Protein AF-A0AA95HWB5-F1 (afdb_monomer)

Foldseek 3Di:
DPPPQPAAKPDDDPPDDPQVRCDDPNDSNPIRSHDVVRVVCVVCCVQCVAQVWDADPVDQQEIETEHDNPPNQWDWDWDQGPQGTWTWIDGPPDDIDIDDGAPHWYWYDYPDPDDIDIDHD

Structure (mmCIF, N/CA/C/O backbone):
data_AF-A0AA95HWB5-F1
#
_entry.id   AF-A0AA95HWB5-F1
#
loop_
_atom_site.group_PDB
_atom_site.id
_atom_site.type_symbol
_atom_site.label_atom_id
_atom_site.label_alt_id
_atom_site.label_comp_id
_atom_site.label_asym_id
_atom_site.label_entity_id
_atom_site.label_seq_id
_atom_site.pdbx_PDB_ins_code
_atom_site.Cartn_x
_atom_site.Cartn_y
_atom_site.Cartn_z
_atom_site.occupancy
_atom_site.B_iso_or_equiv
_atom_site.auth_seq_id
_atom_site.auth_comp_id
_atom_site.auth_asym_id
_atom_site.auth_atom_id
_atom_site.pdbx_PDB_model_num
ATOM 1 N N . MET A 1 1 ? 2.740 9.697 -19.444 1.00 59.69 1 MET A N 1
ATOM 2 C CA . MET A 1 1 ? 3.503 8.465 -19.732 1.00 59.69 1 MET A CA 1
ATOM 3 C C . MET A 1 1 ? 2.529 7.451 -20.304 1.00 59.69 1 MET A C 1
ATOM 5 O O . MET A 1 1 ? 1.650 7.014 -19.580 1.00 59.69 1 MET A O 1
ATOM 9 N N . GLU A 1 2 ? 2.664 7.119 -21.586 1.00 69.75 2 GLU A N 1
ATOM 10 C CA . GLU A 1 2 ? 1.862 6.102 -22.289 1.00 69.75 2 GLU A CA 1
ATOM 11 C C . GLU A 1 2 ? 2.815 5.067 -22.899 1.00 69.75 2 GLU A C 1
ATOM 13 O O . GLU A 1 2 ? 2.956 4.929 -24.111 1.00 69.75 2 GLU A O 1
ATOM 18 N N . GLN A 1 3 ? 3.585 4.404 -22.034 1.00 79.00 3 GLN A N 1
ATOM 19 C CA . GLN A 1 3 ? 4.605 3.439 -22.462 1.00 79.00 3 GLN A CA 1
ATOM 20 C C . GLN A 1 3 ? 4.092 1.990 -22.492 1.00 79.00 3 GLN A C 1
ATOM 22 O O . GLN A 1 3 ? 4.815 1.105 -22.930 1.00 79.00 3 GLN A O 1
ATOM 27 N N . GLY A 1 4 ? 2.848 1.743 -22.064 1.00 83.62 4 GLY A N 1
ATOM 28 C CA . GLY A 1 4 ? 2.225 0.413 -22.113 1.00 83.62 4 GLY A CA 1
ATOM 29 C C . GLY A 1 4 ? 2.682 -0.561 -21.021 1.00 83.62 4 GLY A C 1
ATOM 30 O O . GLY A 1 4 ? 2.406 -1.754 -21.118 1.00 83.62 4 GLY A O 1
ATOM 31 N N . HIS A 1 5 ? 3.366 -0.079 -19.979 1.00 85.00 5 HIS A N 1
ATOM 32 C CA . HIS A 1 5 ? 3.831 -0.917 -18.872 1.00 85.00 5 HIS A CA 1
ATOM 33 C C . HIS A 1 5 ? 2.657 -1.537 -18.106 1.00 85.00 5 HIS A C 1
ATOM 35 O O . HIS A 1 5 ? 1.814 -0.823 -17.568 1.00 85.00 5 HIS A O 1
ATOM 41 N N . THR A 1 6 ? 2.630 -2.866 -18.007 1.00 89.06 6 THR A N 1
ATOM 42 C CA . THR A 1 6 ? 1.704 -3.608 -17.128 1.00 89.06 6 THR A CA 1
ATOM 43 C C . THR A 1 6 ? 2.373 -4.049 -15.820 1.00 89.06 6 THR A C 1
ATOM 45 O O . THR A 1 6 ? 1.715 -4.575 -14.921 1.00 89.06 6 THR A O 1
ATOM 48 N N . ARG A 1 7 ? 3.690 -3.832 -15.708 1.00 90.56 7 ARG A N 1
ATOM 49 C CA . ARG A 1 7 ? 4.572 -4.155 -14.578 1.00 90.56 7 ARG A CA 1
ATOM 50 C C . ARG A 1 7 ? 5.577 -3.016 -14.385 1.00 90.56 7 ARG A C 1
ATOM 52 O O . ARG A 1 7 ? 5.740 -2.186 -15.274 1.00 90.56 7 ARG A O 1
ATOM 59 N N . PHE A 1 8 ? 6.235 -2.960 -13.229 1.00 91.25 8 PHE A N 1
ATOM 60 C CA . PHE A 1 8 ? 7.260 -1.948 -12.972 1.00 91.25 8 PHE A CA 1
ATOM 61 C C . PHE A 1 8 ? 8.617 -2.425 -13.508 1.00 91.25 8 PHE A C 1
ATOM 63 O O . PHE A 1 8 ? 9.085 -3.468 -13.050 1.00 91.25 8 PHE A O 1
ATOM 70 N N . PRO A 1 9 ? 9.250 -1.706 -14.452 1.00 92.19 9 PRO A N 1
ATOM 71 C CA . PRO A 1 9 ? 10.601 -2.019 -14.894 1.00 92.19 9 PRO A CA 1
ATOM 72 C C . PRO A 1 9 ? 11.626 -1.699 -13.805 1.00 92.19 9 PRO A C 1
ATOM 74 O O . PRO A 1 9 ? 11.362 -0.911 -12.899 1.00 92.19 9 PRO A O 1
ATOM 77 N N . GLU A 1 10 ? 12.807 -2.294 -13.908 1.00 93.56 10 GLU A N 1
ATOM 78 C CA . GLU A 1 10 ? 13.939 -2.092 -12.995 1.00 93.56 10 GLU A CA 1
ATOM 79 C C . GLU A 1 10 ? 14.501 -0.669 -13.030 1.00 93.56 10 GLU A C 1
ATOM 81 O O . GLU A 1 10 ? 14.959 -0.154 -12.012 1.00 93.56 10 GLU A O 1
ATOM 86 N N . ASN A 1 11 ? 14.397 0.005 -14.172 1.00 90.69 11 ASN A N 1
ATOM 87 C CA . ASN A 1 11 ? 14.837 1.380 -14.338 1.00 90.69 11 ASN A CA 1
ATOM 88 C C . ASN A 1 11 ? 13.865 2.160 -15.233 1.00 90.69 11 ASN A C 1
ATOM 90 O O . ASN A 1 11 ? 13.180 1.585 -16.080 1.00 90.69 11 ASN A O 1
ATOM 94 N N . PHE A 1 12 ? 13.827 3.482 -15.061 1.00 88.00 12 PHE A N 1
ATOM 95 C CA . PHE A 1 12 ? 12.972 4.390 -15.823 1.00 88.00 12 PHE A CA 1
ATOM 96 C C . PHE A 1 12 ? 13.821 5.454 -16.519 1.00 88.00 12 PHE A C 1
ATOM 98 O O . PHE A 1 12 ? 14.297 6.398 -15.894 1.00 88.00 12 PHE A O 1
ATOM 105 N N . MET A 1 13 ? 13.965 5.346 -17.840 1.00 87.50 13 MET A N 1
ATOM 106 C CA . MET A 1 13 ? 14.648 6.356 -18.656 1.00 87.50 13 MET A CA 1
ATOM 107 C C . MET A 1 13 ? 13.625 7.152 -19.466 1.00 87.50 13 MET A C 1
ATOM 109 O O . MET A 1 13 ? 13.405 6.902 -20.648 1.00 87.50 13 MET A O 1
ATOM 113 N N . LEU A 1 14 ? 12.978 8.118 -18.809 1.00 84.06 14 LEU A N 1
ATOM 114 C CA . LEU A 1 14 ? 11.811 8.832 -19.348 1.00 84.06 14 LEU A CA 1
ATOM 115 C C . LEU A 1 14 ? 12.074 9.566 -20.671 1.00 84.06 14 LEU A C 1
ATOM 117 O O . LEU A 1 14 ? 11.157 9.704 -21.476 1.00 84.06 14 LEU A O 1
ATOM 121 N N . ASN A 1 15 ? 13.319 9.989 -20.900 1.00 87.50 15 ASN A N 1
ATOM 122 C CA . ASN A 1 15 ? 13.719 10.778 -22.068 1.00 87.50 15 ASN A CA 1
ATOM 123 C C . ASN A 1 15 ? 14.436 9.951 -23.150 1.00 87.50 15 ASN A C 1
ATOM 125 O O . ASN A 1 15 ? 14.828 10.501 -24.175 1.00 87.50 15 ASN A O 1
ATOM 129 N N . ALA A 1 16 ? 14.647 8.650 -22.928 1.00 89.31 16 ALA A N 1
ATOM 130 C CA . ALA A 1 16 ? 15.344 7.786 -23.877 1.00 89.31 16 ALA A CA 1
ATOM 131 C C . ALA A 1 16 ? 14.384 7.203 -24.923 1.00 89.31 16 ALA A C 1
ATOM 133 O O . ALA A 1 16 ? 13.181 7.071 -24.677 1.00 89.31 16 ALA A O 1
ATOM 134 N N . SER A 1 17 ? 14.918 6.799 -26.080 1.00 90.38 17 SER A N 1
ATOM 135 C CA . SER A 1 17 ? 14.134 6.048 -27.069 1.00 90.38 17 SER A CA 1
ATOM 136 C C . SER A 1 17 ? 13.677 4.697 -26.501 1.00 90.38 17 SER A C 1
ATOM 138 O O . SER A 1 17 ? 14.312 4.149 -25.601 1.00 90.38 17 SER A O 1
ATOM 140 N N . ARG A 1 18 ? 12.601 4.110 -27.047 1.00 87.44 18 ARG A N 1
ATOM 141 C CA . ARG A 1 18 ? 12.093 2.803 -26.580 1.00 87.44 18 ARG A CA 1
ATOM 142 C C . ARG A 1 18 ? 13.160 1.708 -26.617 1.00 87.44 18 ARG A C 1
ATOM 144 O O . ARG A 1 18 ? 13.247 0.933 -25.679 1.00 87.44 18 ARG A O 1
ATOM 151 N N . ALA A 1 19 ? 13.987 1.672 -27.663 1.00 90.75 19 ALA A N 1
ATOM 152 C CA . ALA A 1 19 ? 15.078 0.706 -27.765 1.00 90.75 19 ALA A CA 1
ATOM 153 C C . ALA A 1 19 ? 16.113 0.911 -26.648 1.00 90.75 19 ALA A C 1
ATOM 155 O O . ALA A 1 19 ? 16.492 -0.045 -25.985 1.00 90.75 19 ALA A 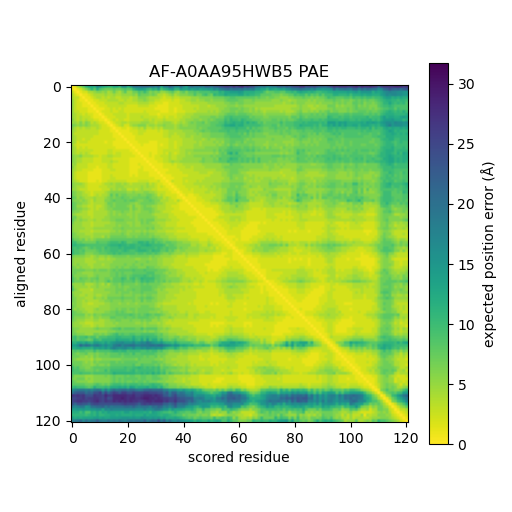O 1
ATOM 156 N N . GLN A 1 20 ? 16.508 2.161 -26.381 1.00 92.69 20 GLN A N 1
ATOM 157 C CA . GLN A 1 20 ? 17.449 2.487 -25.303 1.00 92.69 20 GLN A CA 1
ATOM 158 C C . GLN A 1 20 ? 16.888 2.186 -23.912 1.00 92.69 20 GLN A C 1
ATOM 160 O O . GLN A 1 20 ? 17.642 1.786 -23.035 1.00 92.69 20 GLN A O 1
ATOM 165 N N . GLN A 1 21 ? 15.577 2.335 -23.715 1.00 92.06 21 GLN A N 1
ATOM 166 C CA . GLN A 1 21 ? 14.925 1.972 -22.458 1.00 92.06 21 GLN A CA 1
ATOM 167 C C . GLN A 1 21 ? 15.017 0.470 -22.153 1.00 92.06 21 GLN A C 1
ATOM 169 O O . GLN A 1 21 ? 14.884 0.113 -20.995 1.00 92.06 21 GLN A O 1
ATOM 174 N N . LEU A 1 22 ? 15.235 -0.407 -23.140 1.00 93.06 22 LEU A N 1
ATOM 175 C CA . LEU A 1 22 ? 15.371 -1.856 -22.924 1.00 93.06 22 LEU A CA 1
ATOM 176 C C . LEU A 1 22 ? 16.817 -2.287 -22.626 1.00 93.06 22 LEU A C 1
ATOM 178 O O . LEU A 1 22 ? 17.050 -3.419 -22.191 1.00 93.06 22 LEU A O 1
ATOM 182 N N . VAL A 1 23 ? 17.781 -1.386 -22.841 1.00 95.00 23 VAL A N 1
ATOM 183 C CA . VAL A 1 23 ? 19.201 -1.672 -22.653 1.00 95.00 23 VAL A CA 1
ATOM 184 C C . VAL A 1 23 ? 19.551 -1.634 -21.172 1.00 95.00 23 VAL A C 1
ATOM 186 O O . VAL A 1 23 ? 19.336 -0.633 -20.490 1.00 95.00 23 VAL A O 1
ATOM 189 N N . PHE A 1 24 ? 20.161 -2.709 -20.682 1.00 95.62 24 PHE A N 1
ATOM 190 C CA . PHE A 1 24 ? 20.701 -2.770 -19.326 1.00 95.62 24 PHE A CA 1
ATOM 191 C C . PHE A 1 24 ? 21.896 -3.720 -19.290 1.00 95.62 24 PHE A C 1
ATOM 193 O O . PHE A 1 24 ? 21.949 -4.665 -20.078 1.00 95.62 24 PHE A O 1
ATOM 200 N N . TYR A 1 25 ? 22.884 -3.443 -18.434 1.00 94.00 25 TYR A N 1
ATOM 201 C CA . TYR A 1 25 ? 24.139 -4.210 -18.355 1.00 94.00 25 TYR A CA 1
ATOM 202 C C . TYR A 1 25 ? 24.806 -4.474 -19.722 1.00 94.00 25 TYR A C 1
ATOM 204 O O . TYR A 1 25 ? 25.326 -5.555 -19.966 1.00 94.00 25 TYR A O 1
ATOM 212 N N . ASN A 1 26 ? 24.778 -3.490 -20.631 1.00 93.88 26 ASN A N 1
ATOM 213 C CA . ASN A 1 26 ? 25.286 -3.586 -22.010 1.00 93.88 26 ASN A CA 1
ATOM 214 C C . ASN A 1 26 ? 24.597 -4.640 -22.908 1.00 93.88 26 ASN A C 1
ATOM 216 O O . ASN A 1 26 ? 25.129 -4.989 -23.961 1.00 93.88 26 ASN A O 1
ATOM 220 N N . HIS A 1 27 ? 23.393 -5.098 -22.554 1.00 96.06 27 HIS A N 1
ATOM 221 C CA . HIS A 1 27 ? 22.576 -5.991 -23.380 1.00 96.06 27 HIS A CA 1
ATOM 222 C C . HIS A 1 27 ? 21.328 -5.274 -23.919 1.00 96.06 27 HIS A C 1
ATOM 224 O O . HIS A 1 27 ? 20.672 -4.566 -23.155 1.00 96.06 27 HIS A O 1
ATOM 230 N N . PRO A 1 28 ? 20.938 -5.484 -25.195 1.00 94.06 28 PRO A N 1
ATOM 231 C CA . PRO A 1 28 ? 19.841 -4.752 -25.846 1.00 94.06 28 PRO A CA 1
ATOM 232 C C . PRO A 1 28 ? 18.458 -4.969 -25.214 1.00 94.06 28 PRO A C 1
ATOM 234 O O . PRO A 1 28 ? 17.590 -4.111 -25.334 1.00 94.06 28 PRO A O 1
ATOM 237 N N . TYR A 1 29 ? 18.272 -6.097 -24.528 1.00 94.81 29 TYR A N 1
ATOM 238 C CA . TYR A 1 29 ? 17.058 -6.453 -23.787 1.00 94.81 29 TYR A CA 1
ATOM 239 C C . TYR A 1 29 ? 17.399 -6.892 -22.359 1.00 94.81 29 TYR A C 1
ATOM 241 O O . TYR A 1 29 ? 16.767 -7.786 -21.804 1.00 94.81 29 TYR A O 1
ATOM 249 N N . GLY A 1 30 ? 18.465 -6.318 -21.795 1.00 95.62 30 GLY A N 1
ATOM 250 C CA . GLY A 1 30 ? 18.947 -6.677 -20.463 1.00 95.62 30 GLY A CA 1
ATOM 251 C C . GLY A 1 30 ? 18.061 -6.161 -19.332 1.00 95.62 30 GLY A C 1
ATOM 252 O O . GLY A 1 30 ? 18.213 -6.608 -18.198 1.00 95.62 30 GLY A O 1
ATOM 253 N N . LEU A 1 31 ? 17.163 -5.209 -19.608 1.00 94.81 31 LEU A N 1
ATOM 254 C CA . LEU A 1 31 ? 16.323 -4.618 -18.575 1.00 94.81 31 LEU A CA 1
ATOM 255 C C . LEU A 1 31 ? 15.218 -5.582 -18.135 1.00 94.81 31 LEU A C 1
ATOM 257 O O . LEU A 1 31 ? 14.386 -6.001 -18.944 1.00 94.81 31 LEU A O 1
ATOM 261 N N . SER A 1 32 ? 15.115 -5.834 -16.828 1.00 95.00 32 SER A N 1
ATOM 262 C CA . SER A 1 32 ? 13.912 -6.460 -16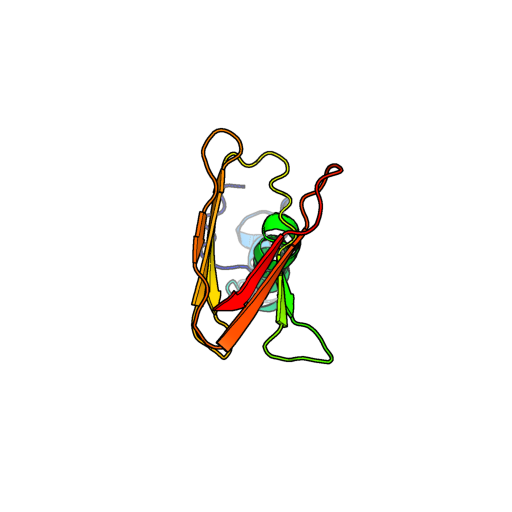.285 1.00 95.00 32 SER A CA 1
ATOM 263 C C . SER A 1 32 ? 12.726 -5.501 -16.381 1.00 95.00 32 SER A C 1
ATOM 265 O O . SER A 1 32 ? 12.695 -4.446 -15.748 1.00 95.00 32 SER A O 1
ATOM 267 N N . LEU A 1 33 ? 11.703 -5.890 -17.141 1.00 93.00 33 LEU A N 1
ATOM 268 C CA . LEU A 1 33 ? 10.436 -5.154 -17.238 1.00 93.00 33 LEU A CA 1
ATOM 269 C C . LEU A 1 33 ? 9.461 -5.488 -16.096 1.00 93.00 33 LEU A C 1
ATOM 271 O O . LEU A 1 33 ? 8.357 -4.950 -16.042 1.00 93.00 33 LEU A O 1
ATOM 275 N N . CYS A 1 34 ? 9.852 -6.382 -15.185 1.00 93.94 34 CYS A N 1
ATOM 276 C CA . CYS A 1 34 ? 9.048 -6.816 -14.050 1.00 93.94 34 CYS A CA 1
ATOM 277 C C . CYS A 1 34 ? 9.934 -6.969 -12.810 1.00 93.94 34 CYS A C 1
ATOM 279 O O . CYS A 1 34 ? 10.289 -8.072 -12.396 1.00 93.94 34 CYS A O 1
ATOM 281 N N . HIS A 1 35 ? 10.284 -5.837 -12.211 1.00 93.44 35 HIS A N 1
ATOM 282 C CA . HIS A 1 35 ? 11.198 -5.747 -11.089 1.00 93.44 35 HIS A CA 1
ATOM 283 C C . HIS A 1 35 ? 10.466 -5.276 -9.825 1.00 93.44 35 HIS A C 1
ATOM 285 O O . HIS A 1 35 ? 9.943 -4.162 -9.751 1.00 93.44 35 HIS A O 1
ATOM 291 N N . GLY A 1 36 ? 10.423 -6.143 -8.810 1.00 88.94 36 GLY A N 1
ATOM 292 C CA . GLY A 1 36 ? 9.595 -5.943 -7.616 1.00 88.94 36 GLY A CA 1
ATOM 293 C C . GLY A 1 36 ? 9.922 -4.675 -6.824 1.00 88.94 36 GLY A C 1
ATOM 294 O O . GLY A 1 36 ? 9.000 -4.025 -6.332 1.00 88.94 36 GLY A O 1
ATOM 295 N N . ALA A 1 37 ? 11.200 -4.281 -6.752 1.00 90.12 37 ALA A N 1
ATOM 296 C CA . ALA A 1 37 ? 11.638 -3.136 -5.949 1.00 90.12 37 ALA A CA 1
ATOM 297 C C . ALA A 1 37 ? 10.922 -1.830 -6.333 1.00 90.12 37 ALA A C 1
ATOM 299 O O . ALA A 1 37 ? 10.531 -1.064 -5.457 1.00 90.12 37 ALA A O 1
ATOM 300 N N . ASN A 1 38 ? 10.639 -1.627 -7.622 1.00 91.00 38 ASN A N 1
ATOM 301 C CA . ASN A 1 38 ? 9.974 -0.415 -8.103 1.00 91.00 38 ASN A CA 1
ATOM 302 C C . ASN A 1 38 ? 8.446 -0.452 -7.969 1.00 91.00 38 ASN A C 1
ATOM 304 O O . ASN A 1 38 ? 7.794 0.585 -8.077 1.00 91.00 38 ASN A O 1
ATOM 308 N N . GLY A 1 39 ? 7.862 -1.616 -7.671 1.00 86.12 39 GLY A N 1
ATOM 309 C CA . GLY A 1 39 ? 6.455 -1.711 -7.280 1.00 86.12 39 GLY A CA 1
ATOM 310 C C . GLY A 1 39 ? 6.202 -1.320 -5.823 1.00 86.12 39 GLY A C 1
ATOM 311 O O . GLY A 1 39 ? 5.108 -0.858 -5.494 1.00 86.12 39 GLY A O 1
ATOM 312 N N . VAL A 1 40 ? 7.209 -1.456 -4.952 1.00 88.00 40 VAL A N 1
ATOM 313 C CA . VAL A 1 40 ? 7.073 -1.212 -3.506 1.00 88.00 40 VAL A CA 1
ATOM 314 C C . VAL A 1 40 ? 6.639 0.226 -3.192 1.00 88.00 40 VAL A C 1
ATOM 316 O O . VAL A 1 40 ? 5.669 0.374 -2.445 1.00 88.00 40 VAL A O 1
ATOM 319 N N . PRO A 1 41 ? 7.246 1.292 -3.757 1.00 85.25 41 PRO A N 1
ATOM 320 C CA . PRO A 1 41 ? 6.851 2.664 -3.438 1.00 85.25 41 PRO A CA 1
ATOM 321 C C . PRO A 1 41 ? 5.382 2.966 -3.741 1.00 85.25 41 PRO A C 1
ATOM 323 O O . PRO A 1 41 ? 4.743 3.695 -2.988 1.00 85.25 41 PRO A O 1
ATOM 326 N N . VAL A 1 42 ? 4.818 2.381 -4.801 1.00 81.31 42 VAL A N 1
ATOM 327 C CA . VAL A 1 42 ? 3.411 2.595 -5.174 1.00 81.31 42 VAL A CA 1
ATOM 328 C C . VAL A 1 42 ? 2.477 1.920 -4.173 1.00 81.31 42 VAL A C 1
ATOM 330 O O . VAL A 1 42 ? 1.526 2.541 -3.693 1.00 81.31 42 VAL A O 1
ATOM 333 N N . VAL A 1 43 ? 2.774 0.672 -3.805 1.00 84.81 43 VAL A N 1
ATOM 334 C CA . VAL A 1 43 ? 1.987 -0.078 -2.816 1.00 84.81 43 VAL A CA 1
ATOM 335 C C . VAL A 1 43 ? 2.070 0.590 -1.443 1.00 84.81 43 VAL A C 1
ATOM 337 O O . VAL A 1 43 ? 1.043 0.806 -0.799 1.00 84.81 43 VAL A O 1
ATOM 340 N N . MET A 1 44 ? 3.270 0.989 -1.019 1.00 89.00 44 ME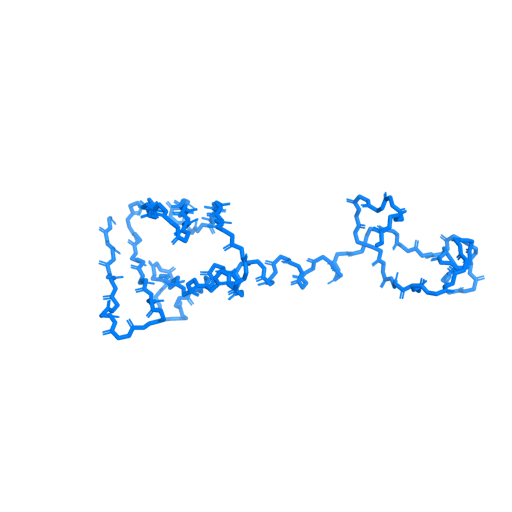T A N 1
ATOM 341 C CA . MET A 1 44 ? 3.487 1.669 0.259 1.00 89.00 44 MET A CA 1
ATOM 342 C C . MET A 1 44 ? 2.893 3.078 0.269 1.00 89.00 44 MET A C 1
ATOM 344 O O . MET A 1 44 ? 2.320 3.491 1.272 1.00 89.00 44 MET A O 1
ATOM 348 N N . GLY A 1 45 ? 2.954 3.807 -0.846 1.00 90.12 45 GLY A N 1
ATOM 349 C CA . GLY A 1 45 ? 2.305 5.109 -0.990 1.00 90.12 45 GLY A CA 1
ATOM 350 C C . GLY A 1 45 ? 0.786 5.012 -0.846 1.00 90.12 45 GLY A C 1
ATOM 351 O O . GLY A 1 45 ? 0.178 5.816 -0.141 1.00 90.12 45 GLY A O 1
ATOM 352 N N . ALA A 1 46 ? 0.164 3.986 -1.430 1.00 89.94 46 ALA A N 1
ATOM 353 C CA . ALA A 1 46 ? -1.266 3.748 -1.265 1.00 89.94 46 ALA A CA 1
ATOM 354 C C . ALA A 1 46 ? -1.627 3.302 0.165 1.00 89.94 46 ALA A C 1
ATOM 356 O O . ALA A 1 46 ? -2.540 3.865 0.773 1.00 89.94 46 ALA A O 1
ATOM 357 N N . LEU A 1 47 ? -0.908 2.324 0.722 1.00 92.12 47 LEU A N 1
ATOM 358 C CA . LEU A 1 47 ? -1.220 1.743 2.031 1.00 92.12 47 LEU A CA 1
ATOM 359 C C . LEU A 1 47 ? -0.874 2.681 3.199 1.00 92.12 47 LEU A C 1
ATOM 361 O O . LEU A 1 47 ?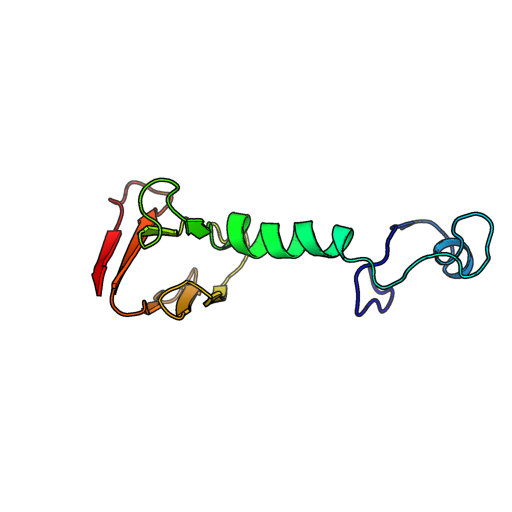 -1.698 2.904 4.085 1.00 92.12 47 LEU A O 1
ATOM 365 N N . ASN A 1 48 ? 0.317 3.276 3.194 1.00 91.44 48 ASN A N 1
ATOM 366 C CA . ASN A 1 48 ? 0.809 4.098 4.302 1.00 91.44 48 ASN A CA 1
ATOM 367 C C . ASN A 1 48 ? 0.574 5.591 4.073 1.00 91.44 48 ASN A C 1
ATOM 369 O O . ASN A 1 48 ? 0.432 6.334 5.037 1.00 91.44 48 ASN A O 1
ATOM 373 N N . GLY A 1 49 ? 0.556 6.046 2.820 1.00 91.88 49 GLY A N 1
ATOM 374 C CA . GLY A 1 49 ? 0.310 7.449 2.494 1.00 91.88 49 GLY A CA 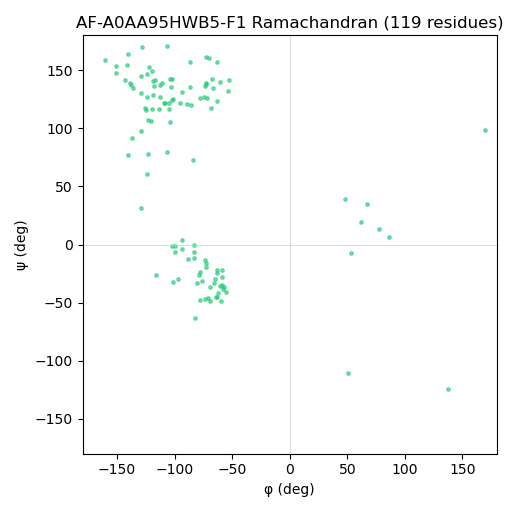1
ATOM 375 C C . GLY A 1 49 ? -1.181 7.770 2.472 1.00 91.88 49 GLY A C 1
ATOM 376 O O . GLY A 1 49 ? -1.656 8.555 3.286 1.00 91.88 49 GLY A O 1
ATOM 377 N N . LEU A 1 50 ? -1.924 7.140 1.557 1.00 92.56 50 LEU A N 1
ATOM 378 C CA . LEU A 1 50 ? -3.335 7.472 1.325 1.00 92.56 50 LEU A CA 1
ATOM 379 C C . LEU A 1 50 ? -4.264 6.886 2.388 1.00 92.56 50 LEU A C 1
ATOM 381 O O . LEU A 1 50 ? -5.132 7.580 2.918 1.00 92.56 50 LEU A O 1
ATOM 385 N N . VAL A 1 51 ? -4.098 5.599 2.703 1.00 93.31 51 VAL A N 1
ATOM 386 C CA . VAL A 1 51 ? -4.889 4.936 3.751 1.00 93.31 51 VAL A CA 1
ATOM 387 C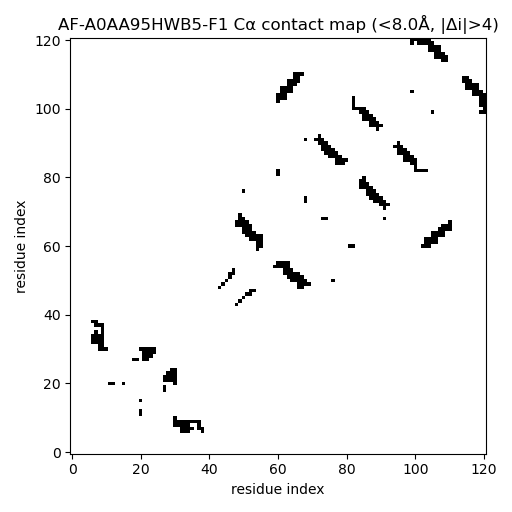 C . VAL A 1 51 ? -4.335 5.252 5.144 1.00 93.31 51 VAL A C 1
ATOM 389 O O . VAL A 1 51 ? -5.104 5.359 6.102 1.00 93.31 51 VAL A O 1
ATOM 392 N N . GLY A 1 52 ? -3.017 5.430 5.268 1.00 93.75 52 GLY A N 1
ATOM 393 C CA . GLY A 1 52 ? -2.370 5.669 6.557 1.00 93.75 52 GLY A CA 1
ATOM 394 C C . GLY A 1 52 ? -2.431 4.469 7.486 1.00 93.75 52 GLY A C 1
ATOM 395 O O . GLY A 1 52 ? -2.630 4.652 8.687 1.00 93.75 52 GLY A O 1
ATOM 396 N N . PHE A 1 53 ? -2.353 3.258 6.934 1.00 95.12 53 PHE A N 1
ATOM 397 C CA . PHE A 1 53 ? -2.391 2.029 7.710 1.00 95.12 53 PHE A CA 1
ATOM 398 C C . PHE A 1 53 ? -1.079 1.810 8.466 1.00 95.12 53 PHE A C 1
ATOM 400 O O . PHE A 1 53 ? 0.010 1.960 7.912 1.00 95.12 53 PHE A O 1
ATOM 407 N N . SER A 1 54 ? -1.182 1.401 9.726 1.00 94.88 54 SER A N 1
ATOM 408 C CA . SER A 1 54 ? -0.061 0.859 10.487 1.00 94.88 54 SER A CA 1
ATOM 409 C C . SER A 1 54 ? -0.537 -0.137 11.539 1.00 94.88 54 S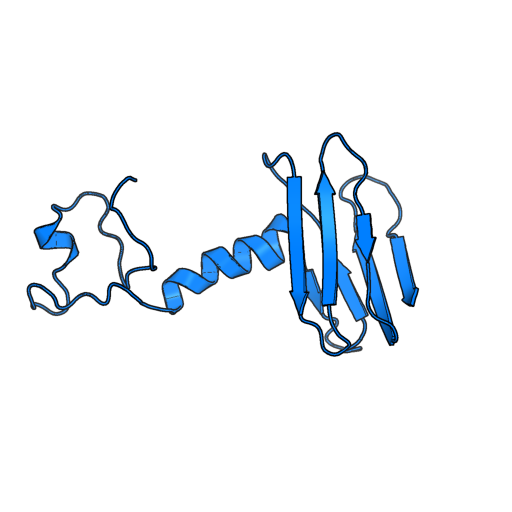ER A C 1
ATOM 411 O O . SER A 1 54 ? -1.666 -0.066 12.026 1.00 94.88 54 SER A O 1
ATOM 413 N N . GLN A 1 55 ? 0.335 -1.073 11.902 1.00 95.00 55 GLN A N 1
ATOM 414 C CA . GLN A 1 55 ? 0.120 -2.023 12.990 1.00 95.00 55 GLN A CA 1
ATOM 415 C C . GLN A 1 55 ? 0.913 -1.576 14.222 1.00 95.00 55 GLN A C 1
ATOM 417 O O . GLN A 1 55 ? 2.025 -1.062 14.100 1.00 95.00 55 GLN A O 1
ATOM 422 N N . SER A 1 56 ? 0.347 -1.760 15.412 1.00 93.38 56 SER A N 1
ATOM 423 C CA . SER A 1 56 ? 1.059 -1.508 16.665 1.00 93.38 56 SER A CA 1
ATOM 424 C C . SER A 1 56 ? 2.209 -2.500 16.851 1.00 93.38 56 SER A C 1
ATOM 426 O O . SER A 1 56 ? 2.033 -3.707 16.696 1.00 93.38 56 SER A O 1
ATOM 428 N N . SER A 1 57 ? 3.377 -1.995 17.254 1.00 91.62 57 SER A N 1
ATOM 429 C CA . SER A 1 57 ? 4.558 -2.812 17.561 1.00 91.62 57 SER A CA 1
ATOM 430 C C . SER A 1 57 ? 4.438 -3.589 18.876 1.00 91.62 57 SER A C 1
ATOM 432 O O . SER A 1 57 ? 5.159 -4.558 19.079 1.00 91.62 57 SER A O 1
ATOM 434 N N . VAL A 1 58 ? 3.533 -3.172 19.769 1.00 93.94 58 VAL A N 1
ATOM 435 C CA . VAL A 1 58 ? 3.350 -3.779 21.100 1.00 93.94 58 VAL A CA 1
ATOM 436 C C . VAL A 1 58 ? 2.144 -4.717 21.128 1.00 93.94 58 VAL A C 1
ATOM 438 O O . VAL A 1 58 ? 2.133 -5.703 21.859 1.00 93.94 58 VAL A O 1
ATOM 441 N N . LYS A 1 59 ? 1.107 -4.415 20.339 1.00 93.12 59 LYS A N 1
ATOM 442 C CA . LYS A 1 59 ? -0.148 -5.173 20.311 1.00 93.12 59 LYS A CA 1
ATOM 443 C C . LYS A 1 59 ? -0.506 -5.541 18.874 1.00 93.12 59 LYS A C 1
ATOM 445 O O . LYS A 1 59 ? -1.101 -4.718 18.183 1.00 93.12 59 LYS A O 1
ATOM 450 N N . PRO A 1 60 ? -0.191 -6.764 18.423 1.00 91.81 60 PRO A N 1
ATOM 451 C CA . PRO A 1 60 ? -0.364 -7.159 17.026 1.00 91.81 60 PRO A CA 1
ATOM 452 C C . PRO A 1 60 ? -1.800 -7.055 16.493 1.00 91.81 60 PRO A C 1
ATOM 454 O O . PRO A 1 60 ? -1.984 -6.946 15.290 1.00 91.81 60 PRO A O 1
ATOM 457 N N . ASN A 1 61 ? -2.811 -7.062 17.362 1.00 93.50 61 ASN A N 1
ATOM 458 C CA . ASN A 1 61 ? -4.221 -6.919 16.995 1.00 93.50 61 ASN A CA 1
ATOM 459 C C . ASN A 1 61 ? -4.741 -5.465 17.059 1.00 93.50 61 ASN A C 1
ATOM 461 O O . ASN A 1 61 ? -5.941 -5.231 16.887 1.00 93.50 61 ASN A O 1
ATOM 465 N N . GLU A 1 62 ? -3.873 -4.486 17.348 1.00 95.38 62 GLU A N 1
ATOM 466 C CA . GLU A 1 62 ? -4.199 -3.060 17.270 1.00 95.38 62 GLU A CA 1
ATOM 467 C C . GLU A 1 62 ? -3.631 -2.452 15.978 1.00 95.38 62 GLU A C 1
ATOM 469 O O . GLU A 1 62 ? -2.423 -2.479 15.729 1.00 95.38 62 GLU A O 1
ATOM 474 N N . TYR A 1 63 ? -4.505 -1.827 15.191 1.00 95.88 63 TYR A N 1
ATOM 475 C CA . TYR A 1 63 ? -4.163 -1.159 13.937 1.00 95.88 63 TYR A CA 1
ATOM 476 C C . TYR A 1 63 ? -4.574 0.313 13.977 1.00 95.88 63 TYR A C 1
ATOM 478 O O . TYR A 1 63 ? -5.520 0.705 14.664 1.00 95.88 63 TYR A O 1
ATOM 486 N N . THR A 1 64 ? -3.874 1.144 13.216 1.00 95.38 64 THR A N 1
ATOM 487 C CA . THR A 1 64 ? -4.183 2.562 13.030 1.00 95.38 64 THR A CA 1
ATOM 488 C C . THR A 1 64 ? -4.468 2.835 11.563 1.00 95.38 64 THR A C 1
ATOM 490 O O . THR A 1 64 ? -3.810 2.288 10.685 1.00 95.38 64 THR A O 1
ATOM 493 N N . ILE A 1 65 ? -5.456 3.688 11.306 1.00 94.62 65 ILE A N 1
ATOM 494 C CA . ILE A 1 65 ? -5.792 4.209 9.982 1.00 94.62 65 ILE A CA 1
ATOM 495 C C . ILE A 1 65 ? -5.788 5.735 10.077 1.00 94.62 65 ILE A C 1
ATOM 497 O O . ILE A 1 65 ? -6.575 6.330 10.821 1.00 94.62 65 ILE A O 1
ATOM 501 N N . LYS A 1 66 ? -4.890 6.374 9.330 1.00 93.31 66 LYS A N 1
ATOM 502 C CA . LYS A 1 66 ? -4.734 7.832 9.262 1.00 93.31 66 LYS A CA 1
ATOM 503 C C . LYS A 1 66 ? -4.887 8.304 7.812 1.00 93.31 66 LYS A C 1
ATOM 505 O O . LYS A 1 66 ? -3.888 8.581 7.152 1.00 93.31 66 LYS A O 1
ATOM 510 N N . PRO A 1 67 ? -6.121 8.389 7.306 1.00 91.00 67 PRO A N 1
ATOM 511 C CA . PRO A 1 67 ? -6.330 8.596 5.889 1.00 91.00 67 PRO A CA 1
ATOM 512 C C . PRO A 1 67 ? -5.989 10.020 5.448 1.00 91.00 67 PRO A C 1
ATOM 514 O O . PRO A 1 67 ? -6.368 10.991 6.105 1.00 91.00 67 PRO A O 1
ATOM 517 N N . GLU A 1 68 ? -5.331 10.128 4.297 1.00 90.44 68 GLU A N 1
ATOM 518 C CA . GLU A 1 68 ? -4.949 11.374 3.634 1.00 90.44 68 GLU A CA 1
ATOM 519 C C . GLU A 1 68 ? -5.243 11.237 2.137 1.00 90.44 68 GLU A C 1
ATOM 521 O O . GLU A 1 68 ? -4.434 10.741 1.357 1.00 90.44 68 GLU A O 1
ATOM 526 N N . LEU A 1 69 ? -6.449 11.640 1.729 1.00 88.06 69 LEU A N 1
ATOM 527 C CA . LEU A 1 69 ? -6.885 11.478 0.341 1.00 88.06 69 LEU A CA 1
ATOM 528 C C . LEU A 1 69 ? -6.198 12.456 -0.619 1.00 88.06 69 LEU A C 1
ATOM 530 O O . LEU A 1 69 ? -6.278 12.242 -1.827 1.00 88.06 69 LEU A O 1
ATOM 534 N N . LEU A 1 70 ? -5.518 13.498 -0.122 1.00 88.44 70 LEU A N 1
ATOM 535 C CA . LEU A 1 70 ? -4.932 14.557 -0.946 1.00 88.44 70 LEU A CA 1
ATOM 536 C C . LEU A 1 70 ? -5.983 15.123 -1.923 1.00 88.44 70 LEU A C 1
ATOM 538 O O . LEU A 1 70 ? -6.954 15.751 -1.507 1.00 88.44 70 LEU A O 1
ATOM 542 N N . HIS A 1 71 ? -5.820 14.861 -3.221 1.00 89.56 71 HIS A N 1
ATOM 543 C CA . HIS A 1 71 ? -6.733 15.290 -4.284 1.00 89.56 71 HIS A CA 1
ATOM 544 C C . HIS A 1 71 ? -7.711 14.189 -4.739 1.00 89.56 71 HIS A C 1
ATOM 546 O O . HIS A 1 71 ? -8.547 14.424 -5.615 1.00 89.56 71 HIS A O 1
ATOM 552 N N . LEU A 1 72 ? -7.625 12.979 -4.175 1.00 90.38 72 LEU A N 1
ATOM 553 C CA . LEU A 1 72 ? -8.515 11.871 -4.510 1.00 90.38 72 LEU A CA 1
ATOM 554 C C . LEU A 1 72 ? -9.915 12.103 -3.940 1.00 90.38 72 LEU A C 1
ATOM 556 O O . LEU A 1 72 ? -10.101 12.515 -2.798 1.00 90.38 72 LEU A O 1
ATOM 560 N N . LYS A 1 73 ? -10.933 11.779 -4.742 1.00 92.38 73 LYS A N 1
ATOM 561 C CA . LYS A 1 73 ? -12.339 11.882 -4.318 1.00 92.38 73 LYS A CA 1
ATOM 562 C C . LYS A 1 73 ? -12.749 10.742 -3.384 1.00 92.38 73 LYS A C 1
ATOM 564 O O . LYS A 1 73 ? -13.636 10.922 -2.552 1.00 92.38 73 LYS A O 1
ATOM 569 N N . TRP A 1 74 ? -12.155 9.566 -3.556 1.00 93.06 74 TRP A N 1
ATOM 570 C CA . TRP A 1 74 ? -12.480 8.368 -2.793 1.00 93.06 74 TRP A CA 1
ATOM 571 C C . TRP A 1 74 ? -11.348 7.340 -2.871 1.00 93.06 74 TRP A C 1
ATOM 573 O O . TRP A 1 74 ? -10.547 7.366 -3.804 1.00 93.06 74 TRP A O 1
ATOM 583 N N . ILE A 1 75 ? -11.314 6.424 -1.905 1.00 92.19 75 ILE A N 1
ATOM 584 C CA . ILE A 1 75 ? -10.510 5.197 -1.953 1.00 92.19 75 ILE A CA 1
ATOM 585 C C . ILE A 1 75 ? -11.344 4.044 -1.399 1.00 92.19 75 ILE A C 1
ATOM 587 O O . ILE A 1 75 ? -12.076 4.205 -0.420 1.00 92.19 75 ILE A O 1
ATOM 591 N N . HIS A 1 76 ? -11.245 2.886 -2.042 1.00 94.00 76 HIS A N 1
ATOM 592 C CA . HIS A 1 76 ? -11.784 1.634 -1.530 1.00 94.00 76 HIS A CA 1
ATOM 593 C C . HIS A 1 76 ? -10.618 0.670 -1.365 1.00 94.00 76 HIS A C 1
ATO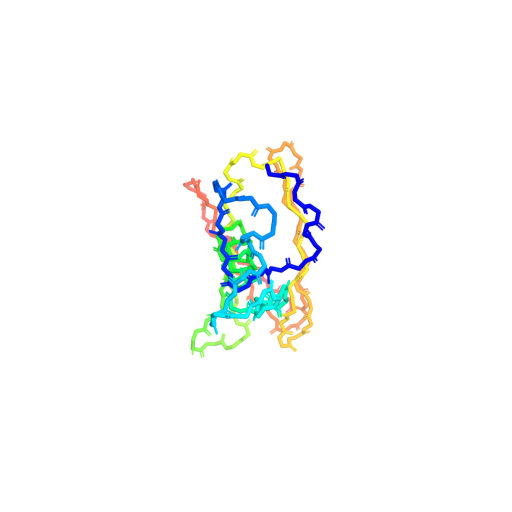M 595 O O . HIS A 1 76 ? -9.949 0.330 -2.339 1.00 94.00 76 HIS A O 1
ATOM 601 N N . SER A 1 77 ? -10.356 0.268 -0.129 1.00 92.94 77 SER A N 1
ATOM 602 C CA . SER A 1 77 ? -9.236 -0.591 0.224 1.00 92.94 77 SER A CA 1
ATOM 603 C C . SER A 1 77 ? -9.700 -1.779 1.057 1.00 92.94 77 SER A C 1
ATOM 605 O O . SER A 1 77 ? -10.615 -1.687 1.876 1.00 92.94 77 SER A O 1
ATOM 607 N N . ARG A 1 78 ? -9.043 -2.915 0.828 1.00 95.19 78 ARG A N 1
ATOM 608 C CA . ARG A 1 78 ? -9.174 -4.135 1.620 1.00 95.19 78 ARG A CA 1
ATOM 609 C C . ARG A 1 78 ? -7.780 -4.522 2.084 1.00 95.19 78 ARG A C 1
ATOM 611 O O . ARG A 1 78 ? -6.921 -4.809 1.256 1.00 95.19 78 ARG A O 1
ATOM 618 N N . ILE A 1 79 ? -7.563 -4.489 3.390 1.00 95.00 79 ILE A N 1
ATOM 619 C CA . ILE A 1 79 ? -6.256 -4.713 4.006 1.00 95.00 79 ILE A CA 1
ATOM 620 C C . ILE A 1 79 ? -6.306 -6.059 4.710 1.00 95.00 79 ILE A C 1
ATOM 622 O O . ILE A 1 79 ? -7.156 -6.272 5.577 1.00 95.00 79 ILE A O 1
ATOM 626 N N . SER A 1 80 ? -5.415 -6.964 4.317 1.00 94.38 80 SER A N 1
ATOM 627 C CA . SER A 1 80 ? -5.234 -8.237 5.009 1.00 94.38 80 SER A CA 1
ATOM 628 C C . SER A 1 80 ? -4.547 -7.991 6.346 1.00 94.38 80 SER A C 1
ATOM 630 O O . SER A 1 80 ? -3.481 -7.379 6.400 1.00 94.38 80 SER A O 1
ATOM 632 N N . VAL A 1 81 ? -5.160 -8.486 7.410 1.00 94.75 81 VAL A N 1
ATOM 633 C CA . VAL A 1 81 ? -4.626 -8.485 8.771 1.00 94.75 81 VAL A CA 1
ATOM 634 C C . VAL A 1 81 ? -4.695 -9.900 9.338 1.00 94.75 81 VAL A C 1
ATOM 636 O O . VAL A 1 81 ? -5.309 -10.781 8.736 1.00 94.75 81 VAL A O 1
ATOM 639 N N . LYS A 1 82 ? -4.075 -10.144 10.495 1.00 93.94 82 LYS A N 1
ATOM 640 C CA . LYS A 1 82 ? -4.047 -11.486 11.095 1.00 93.94 82 LYS A CA 1
ATOM 641 C C . LYS A 1 82 ? -5.457 -12.039 11.349 1.00 93.94 82 LYS A C 1
ATOM 643 O O . LYS A 1 82 ? -5.696 -13.224 11.152 1.00 93.94 82 LYS A O 1
ATOM 648 N N . GLU A 1 83 ? -6.383 -11.181 11.765 1.00 95.50 83 GLU A N 1
ATOM 649 C CA . GLU A 1 83 ? -7.754 -11.538 12.142 1.00 95.50 83 GLU A CA 1
ATOM 650 C C . GLU A 1 83 ? -8.715 -11.645 10.940 1.00 95.50 83 GLU A C 1
ATOM 652 O O . GLU A 1 83 ? -9.870 -12.031 11.101 1.00 95.50 83 GLU A O 1
ATOM 657 N N . GLY A 1 84 ? -8.270 -11.294 9.728 1.00 95.69 84 GLY A N 1
ATOM 658 C CA . GLY A 1 84 ? -9.102 -11.290 8.526 1.00 95.69 84 GLY A CA 1
ATOM 659 C C . GLY A 1 84 ? -8.860 -10.057 7.665 1.00 95.69 84 GLY A C 1
ATOM 660 O O . GLY A 1 84 ? -7.738 -9.791 7.240 1.00 95.69 84 GLY A O 1
ATOM 661 N N . TYR A 1 85 ? -9.920 -9.300 7.376 1.00 96.81 85 TYR A N 1
ATOM 662 C CA . TYR A 1 85 ? -9.838 -8.142 6.488 1.00 96.81 85 TYR A CA 1
ATOM 663 C C . TYR A 1 85 ? -10.445 -6.902 7.110 1.00 96.81 85 TYR A C 1
ATOM 665 O O . TYR A 1 85 ? -11.599 -6.916 7.528 1.00 96.81 85 TYR A O 1
ATOM 673 N N . ILE A 1 86 ? -9.692 -5.809 7.065 1.00 95.31 86 ILE A N 1
ATOM 674 C CA . ILE A 1 86 ? -10.240 -4.474 7.275 1.00 95.31 86 ILE A CA 1
ATOM 675 C C . ILE A 1 86 ? -10.678 -3.944 5.910 1.00 95.31 86 ILE A C 1
ATOM 677 O O . ILE A 1 86 ? -9.862 -3.838 4.989 1.00 95.31 86 ILE A O 1
ATOM 681 N N . VAL A 1 87 ? -11.961 -3.615 5.767 1.00 96.25 87 VAL A N 1
ATOM 682 C CA . VAL A 1 87 ? -12.527 -3.050 4.536 1.00 96.25 87 VAL A CA 1
ATOM 683 C C . VAL A 1 87 ? -12.853 -1.587 4.776 1.00 96.25 87 VAL A C 1
ATOM 685 O O . VAL A 1 87 ? -13.641 -1.257 5.658 1.00 96.25 87 VAL A O 1
ATOM 688 N N . LEU A 1 88 ? -12.259 -0.702 3.980 1.00 93.62 88 LEU A N 1
ATOM 689 C CA . LEU A 1 88 ? -12.367 0.741 4.137 1.00 93.62 88 LEU A CA 1
ATOM 690 C C . LEU A 1 88 ? -12.882 1.381 2.848 1.00 93.62 88 LEU A C 1
ATOM 692 O O . LEU A 1 88 ? -12.307 1.201 1.776 1.00 93.62 88 LEU A O 1
ATOM 696 N N . LYS A 1 89 ? -13.946 2.175 2.958 1.00 93.56 89 LYS A N 1
ATOM 697 C CA . LYS A 1 89 ? -14.462 3.016 1.874 1.00 93.56 89 LYS A CA 1
ATOM 698 C C . LYS A 1 89 ? -14.428 4.456 2.351 1.00 93.56 89 LYS A C 1
ATOM 700 O O . LYS A 1 89 ? -15.239 4.836 3.190 1.00 93.56 89 LYS A O 1
ATOM 705 N N . LEU A 1 90 ? -13.494 5.250 1.840 1.00 89.69 90 LEU A N 1
ATOM 706 C CA . LEU A 1 90 ? -13.420 6.677 2.148 1.00 89.69 90 LEU A CA 1
ATOM 707 C C . LEU A 1 90 ? -13.930 7.491 0.976 1.00 89.69 90 LEU A C 1
ATOM 709 O O . LEU A 1 90 ? -13.648 7.177 -0.180 1.00 89.69 90 LEU A O 1
ATOM 713 N N . ASN A 1 91 ? -14.631 8.571 1.283 1.00 89.75 91 ASN A N 1
ATOM 714 C CA . ASN A 1 91 ? -15.134 9.508 0.296 1.00 89.75 91 ASN A CA 1
ATOM 715 C C . ASN A 1 91 ? -15.046 10.935 0.847 1.00 89.75 91 ASN A C 1
ATOM 717 O O . ASN A 1 91 ? -15.301 11.156 2.028 1.00 89.75 91 ASN A O 1
ATOM 721 N N . THR A 1 92 ? -14.696 11.905 0.002 1.00 82.44 92 THR A N 1
ATOM 722 C CA . THR A 1 92 ? -14.620 13.319 0.406 1.00 82.44 92 THR A CA 1
ATOM 723 C C . THR A 1 92 ? -15.985 14.000 0.497 1.00 82.44 92 THR A C 1
ATOM 725 O O . THR A 1 92 ? -16.117 14.993 1.205 1.00 82.44 92 THR A O 1
ATOM 728 N N . LYS A 1 93 ? -17.000 13.491 -0.214 1.00 78.62 93 LYS A N 1
ATOM 729 C CA . LYS A 1 93 ? -18.349 14.086 -0.295 1.00 78.62 93 LYS A CA 1
ATOM 730 C C . LYS A 1 93 ? -19.452 13.210 0.297 1.00 78.62 93 LYS A C 1
ATOM 732 O O . LYS A 1 93 ? -20.498 13.728 0.667 1.00 78.62 93 LYS A O 1
ATOM 737 N N . ARG A 1 94 ? -19.253 11.891 0.323 1.00 80.12 94 ARG A N 1
ATOM 738 C CA . ARG A 1 94 ? -20.205 10.903 0.854 1.00 80.12 94 ARG A CA 1
ATOM 739 C C . ARG A 1 94 ? -19.732 10.355 2.195 1.00 80.12 94 ARG A C 1
ATOM 741 O O . ARG A 1 94 ? -18.598 10.579 2.612 1.00 80.12 94 ARG A O 1
ATOM 748 N N . GLU A 1 95 ? -20.606 9.599 2.841 1.00 83.25 95 GLU A N 1
ATOM 749 C CA . GLU A 1 95 ? -20.261 8.868 4.050 1.00 83.25 95 GLU A CA 1
ATOM 750 C C . GLU A 1 95 ? -19.128 7.864 3.788 1.00 83.25 95 GLU A C 1
ATOM 752 O O . GLU A 1 95 ? -19.052 7.230 2.733 1.00 83.25 95 GLU A O 1
ATOM 757 N N . SER A 1 96 ? -18.218 7.768 4.754 1.00 87.38 96 SER A N 1
ATOM 758 C CA . SER A 1 96 ? -17.112 6.816 4.736 1.00 87.38 96 SER A CA 1
ATOM 759 C C . SER A 1 96 ? -17.435 5.662 5.677 1.00 87.38 96 SER A C 1
ATOM 761 O O . SER A 1 96 ? -17.861 5.900 6.804 1.00 87.38 96 SER A O 1
ATOM 763 N N . THR A 1 97 ? -17.197 4.427 5.242 1.00 91.56 97 THR A N 1
ATOM 764 C CA . THR A 1 97 ? -17.511 3.218 6.013 1.00 91.56 97 THR A CA 1
ATOM 765 C C . THR A 1 97 ? -16.259 2.408 6.293 1.00 91.56 97 THR A C 1
ATOM 767 O O . THR A 1 97 ? -15.340 2.356 5.471 1.00 91.56 97 THR A O 1
ATOM 770 N N . ILE A 1 98 ? -16.265 1.708 7.420 1.00 93.12 98 ILE A N 1
ATOM 771 C CA . ILE A 1 98 ? -15.235 0.746 7.784 1.00 93.12 98 ILE A CA 1
ATOM 772 C C . ILE A 1 98 ? -15.895 -0.506 8.355 1.00 93.12 98 ILE A C 1
ATOM 774 O O . ILE A 1 98 ? -16.792 -0.405 9.189 1.00 93.12 98 ILE A O 1
ATOM 778 N N . ASP A 1 99 ? -15.439 -1.667 7.904 1.00 94.75 99 ASP A N 1
ATOM 779 C CA . ASP A 1 99 ? -15.737 -2.953 8.524 1.00 94.75 99 ASP A CA 1
ATOM 780 C C . ASP A 1 99 ? -14.429 -3.583 8.998 1.00 94.75 99 ASP A C 1
ATOM 782 O O . ASP A 1 99 ? -13.404 -3.518 8.310 1.00 94.75 99 ASP A O 1
ATOM 786 N N . ILE A 1 100 ? -14.462 -4.135 10.208 1.00 95.81 100 ILE A N 1
ATOM 787 C CA . ILE A 1 100 ? -13.302 -4.717 10.880 1.00 95.81 100 ILE A CA 1
ATOM 788 C C . ILE A 1 100 ? -13.614 -6.168 11.265 1.00 95.81 100 ILE A C 1
ATOM 790 O O . ILE A 1 100 ? -14.772 -6.479 11.572 1.00 95.81 100 ILE A O 1
ATOM 794 N N . PRO A 1 101 ? -12.612 -7.063 11.257 1.00 95.00 101 PRO A N 1
ATOM 795 C CA . PRO A 1 101 ? -12.798 -8.437 11.705 1.00 95.00 101 PRO A CA 1
ATOM 796 C C . PRO A 1 101 ? -12.936 -8.505 13.236 1.00 95.00 101 PRO A C 1
ATOM 798 O O . PRO A 1 101 ? -12.559 -7.572 13.945 1.00 95.00 101 PRO A O 1
ATOM 801 N N . VAL A 1 102 ? -13.478 -9.616 13.741 1.00 93.69 102 VAL A N 1
ATOM 802 C CA . VAL A 1 102 ? -13.587 -9.897 15.186 1.00 93.69 102 VAL A CA 1
ATOM 803 C C . VAL A 1 102 ? -12.194 -10.116 15.788 1.00 93.69 102 VAL A C 1
ATOM 805 O O . VAL A 1 102 ? -11.335 -10.724 15.154 1.0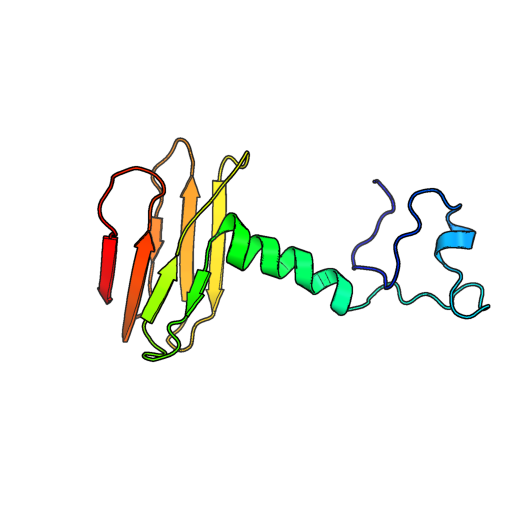0 93.69 102 VAL A O 1
ATOM 808 N N . GLY A 1 103 ? -11.965 -9.641 17.013 1.00 91.06 103 GLY A N 1
ATOM 809 C CA . GLY A 1 103 ? -10.691 -9.770 17.733 1.00 91.06 103 GLY A CA 1
ATOM 810 C C . GLY A 1 103 ? -9.681 -8.660 17.427 1.00 91.06 103 GLY A C 1
ATOM 811 O O . GLY A 1 103 ? -8.541 -8.708 17.895 1.00 91.06 103 GLY A O 1
ATOM 812 N N . CYS A 1 104 ? -10.099 -7.644 16.670 1.00 92.44 104 CYS A N 1
ATOM 813 C CA . CYS A 1 104 ? -9.257 -6.563 16.179 1.00 92.44 104 CYS A CA 1
ATOM 814 C C . CYS A 1 104 ? -9.704 -5.210 16.753 1.00 92.44 104 CYS A C 1
ATOM 816 O O . CYS A 1 104 ? -10.892 -4.904 16.873 1.00 92.44 104 CYS A O 1
ATOM 818 N N . THR A 1 105 ? -8.733 -4.356 17.081 1.00 94.12 105 THR A N 1
ATOM 819 C CA . THR A 1 105 ? -8.974 -2.957 17.454 1.00 94.12 105 THR A CA 1
ATOM 820 C C . THR A 1 105 ? -8.403 -2.042 16.383 1.00 94.12 105 THR A C 1
ATOM 822 O O . THR A 1 105 ? -7.219 -2.115 16.066 1.00 94.12 105 THR A O 1
ATOM 825 N N . VAL A 1 106 ? -9.220 -1.128 15.863 1.00 93.75 106 VAL A N 1
ATOM 826 C CA . VAL A 1 106 ? -8.791 -0.149 14.858 1.00 93.75 106 VAL A CA 1
ATOM 827 C C . VAL A 1 106 ? -8.968 1.265 15.390 1.00 93.75 106 VAL A C 1
ATOM 829 O O . VAL A 1 106 ? -10.041 1.642 15.858 1.00 93.75 106 VAL A O 1
ATOM 832 N N . ARG A 1 107 ? -7.909 2.072 15.307 1.00 92.94 107 ARG A N 1
ATOM 833 C CA . ARG A 1 107 ? -7.907 3.491 15.677 1.00 92.94 107 ARG A CA 1
ATOM 834 C C . ARG A 1 107 ? -7.903 4.349 14.422 1.00 92.94 107 ARG A C 1
ATOM 836 O O . ARG A 1 107 ? -6.982 4.261 13.617 1.00 92.94 107 ARG A O 1
ATOM 843 N N . ILE A 1 108 ? -8.902 5.209 14.271 1.00 90.62 108 ILE A N 1
ATOM 844 C CA . ILE A 1 108 ? -9.014 6.122 13.135 1.00 90.62 108 ILE A CA 1
ATOM 845 C C . ILE A 1 108 ? -8.636 7.529 13.583 1.00 90.62 108 ILE A C 1
ATOM 847 O O . ILE A 1 108 ? -9.327 8.140 14.402 1.00 90.62 108 ILE A O 1
ATOM 851 N N . ILE A 1 109 ? -7.559 8.062 13.007 1.00 86.88 109 ILE A N 1
ATOM 852 C CA . ILE A 1 109 ? -7.064 9.411 13.291 1.00 86.88 109 ILE A CA 1
ATOM 853 C C . ILE A 1 109 ? -7.446 10.322 12.124 1.00 86.88 109 ILE A C 1
ATOM 855 O O . ILE A 1 109 ? -6.848 10.257 11.052 1.00 86.88 109 ILE A O 1
ATOM 859 N N . LYS A 1 110 ? -8.445 11.188 12.328 1.00 77.69 110 LYS A N 1
ATOM 860 C CA . LYS A 1 110 ? -8.861 12.184 11.329 1.00 77.69 110 LYS A CA 1
ATOM 861 C C . LYS A 1 110 ? -8.022 13.454 11.467 1.00 77.69 110 LYS A C 1
ATOM 863 O O . LYS A 1 110 ? -7.810 13.958 12.569 1.00 77.69 110 LYS A O 1
ATOM 868 N N . LYS A 1 111 ? -7.560 13.997 10.342 1.00 64.50 111 LYS A N 1
ATOM 869 C CA . LYS A 1 111 ? -6.712 15.194 10.293 1.00 64.50 111 LYS A CA 1
ATOM 870 C C . LYS A 1 111 ? -7.573 16.462 10.332 1.00 64.50 111 LYS A C 1
ATOM 872 O O . LYS A 1 111 ? -7.789 17.078 9.300 1.00 64.50 111 LYS A O 1
ATOM 877 N N . THR A 1 112 ? -8.152 16.785 11.494 1.00 50.38 112 THR A N 1
ATOM 878 C CA . THR A 1 112 ? -8.736 18.105 11.864 1.00 50.38 112 THR A CA 1
ATOM 879 C C . THR A 1 112 ? -9.509 17.977 13.175 1.00 50.38 112 THR A C 1
ATOM 881 O O . THR A 1 112 ? -10.643 17.513 13.137 1.00 50.38 112 THR A O 1
ATOM 884 N N . GLY A 1 113 ? -8.918 18.359 14.318 1.00 48.81 113 GLY A N 1
ATOM 885 C CA . GLY A 1 113 ? -9.589 18.674 15.604 1.00 48.81 113 GLY A CA 1
ATOM 886 C C . GLY A 1 113 ? -10.559 17.651 16.233 1.00 48.81 113 GLY A C 1
ATOM 887 O O . GLY A 1 113 ? -11.021 17.847 17.353 1.00 48.81 113 GLY A O 1
ATOM 888 N N . LYS A 1 114 ? -10.887 16.560 15.542 1.00 54.09 114 LYS A N 1
ATOM 889 C CA . LYS A 1 114 ? -11.849 15.537 15.927 1.00 54.09 114 LYS A CA 1
ATOM 890 C C . LYS A 1 114 ? -11.099 14.422 16.634 1.00 54.09 114 LYS A C 1
ATOM 892 O O . LYS A 1 114 ? -10.077 13.939 16.149 1.00 54.09 114 LYS A O 1
ATOM 897 N N . LYS A 1 115 ? -11.630 14.028 17.792 1.00 58.28 115 LYS A N 1
ATOM 898 C CA . LYS A 1 115 ? -11.094 12.939 18.611 1.00 58.28 115 LYS A CA 1
ATOM 899 C C . LYS A 1 115 ? -10.932 11.672 17.766 1.00 58.28 115 LYS A C 1
ATOM 901 O O . LYS A 1 115 ? -11.768 11.375 16.912 1.00 58.28 115 LYS A O 1
ATOM 906 N N . SER A 1 116 ? -9.846 10.944 18.023 1.00 69.44 116 SER A N 1
ATOM 907 C CA . SER A 1 116 ? -9.609 9.620 17.444 1.00 69.44 116 SER A CA 1
ATOM 908 C C . SER A 1 116 ? -10.805 8.712 17.729 1.00 69.44 116 SER A C 1
ATOM 910 O O . SER A 1 116 ? -11.289 8.665 18.863 1.00 69.44 116 SER A O 1
ATOM 912 N N . GLN A 1 117 ? -11.292 8.018 16.702 1.00 80.12 117 GLN A N 1
ATOM 913 C CA . GLN A 1 117 ? -12.369 7.046 16.846 1.00 80.12 117 GLN A CA 1
ATOM 914 C C . GLN A 1 117 ? -11.749 5.662 17.007 1.00 80.12 117 GLN A C 1
ATOM 916 O O . GLN A 1 117 ? -10.993 5.214 16.147 1.00 80.12 117 GLN A O 1
ATOM 921 N N . VAL A 1 118 ? -12.061 4.989 18.111 1.00 82.62 118 VAL A N 1
ATOM 922 C CA . VAL A 1 118 ? -11.605 3.622 18.372 1.00 82.62 118 VAL A CA 1
ATOM 923 C C . VAL A 1 118 ? -12.760 2.674 18.089 1.00 82.62 118 VAL A C 1
ATOM 925 O O . VAL A 1 118 ? -13.839 2.830 18.653 1.00 82.62 118 VAL A O 1
ATOM 928 N N . LEU A 1 119 ? -12.524 1.700 17.219 1.00 83.25 119 LEU A N 1
ATOM 929 C CA . LEU A 1 119 ? -13.465 0.645 16.869 1.00 83.25 119 LEU A CA 1
ATOM 930 C C . LEU A 1 119 ? -12.925 -0.687 17.379 1.00 83.25 119 LEU A C 1
ATOM 932 O O . LEU A 1 119 ? -11.729 -0.962 17.260 1.00 83.25 119 LEU A O 1
ATOM 936 N N . ARG A 1 120 ? -13.806 -1.495 17.963 1.00 81.69 120 ARG A N 1
ATOM 937 C CA . ARG A 1 120 ? -13.501 -2.824 18.500 1.00 81.69 120 ARG A CA 1
ATOM 938 C C . ARG A 1 120 ? -14.625 -3.766 18.107 1.00 81.69 120 ARG A C 1
ATOM 940 O O . ARG A 1 120 ? -15.786 -3.366 18.187 1.00 81.69 120 ARG A O 1
ATOM 947 N N . LYS A 1 121 ? -14.272 -4.972 17.689 1.00 81.88 121 LYS A N 1
ATOM 948 C CA . LYS A 1 121 ? -15.210 -6.036 17.342 1.00 81.88 121 LYS A CA 1
ATOM 949 C C . LYS A 1 121 ? -14.659 -7.365 17.821 1.00 81.88 121 LYS A C 1
ATOM 951 O O . LYS A 1 121 ? -13.414 -7.481 17.905 1.00 81.88 121 LYS A O 1
#

Secondary structure (DSSP, 8-state):
--S--SS--S---TTS-HHHHT-BTTBTT-S-SS-HHHHHHHHHIIIIIIS-EEE-SS-TTEEEE----TT-SEEEEEEEETTEEEEEEEESSS--EEE--TT-EEEE--SSSPPPEEEE-

Sequence (121 aa):
MEQGHTRFPENFMLNASRAQQLVFYNHPYGLSLCHGANGVPVVMGALNGLVGFSQSSVKPNEYTIKPELLHLKWIHSRISVKEGYIVLKLNTKRESTIDIPVGCTVRIIKKTGKKSQVLRK

Nearest PDB structures (foldseek):
  3cih-assembly1_A-2  TM=8.639E-01  e=4.337E-05  Bacteroides thetaiotaomicron VPI-5482
  8iwf-assembly1_A  TM=7.478E-01  e=4.815E-03  Aspergillus niger
  8hmm-assembly1_A  TM=7.679E-01  e=6.592E-03  Aspergillus oryzae
  8iwd-assembly1_A  TM=7.320E-01  e=3.988E-03  Aspergillus niger

pLDDT: mean 88.8, std 9.16, range [48.81, 96.81]

Mean predicted aligned error: 6.04 Å

Solvent-accessible surface area (backbone atoms only — not comparable to full-atom values): 7104 Å² total; per-residue (Å²): 139,90,83,81,74,90,50,37,37,69,69,84,55,89,87,51,54,76,66,61,52,27,44,29,97,94,30,71,72,50,43,49,57,71,27,67,78,62,44,45,62,58,54,47,42,48,42,47,47,33,43,18,51,48,70,42,94,88,41,83,52,35,34,37,35,37,59,43,58,84,88,51,63,59,50,77,49,75,44,84,51,96,67,44,50,40,40,38,39,45,40,77,88,54,86,60,50,76,47,70,30,61,77,33,35,40,36,37,46,57,94,67,100,50,77,68,46,75,46,76,72

Radius of gyration: 19.38 Å; Cα contacts (8 Å, |Δi|>4): 201; chains: 1; bounding box: 46×30×49 Å

Organism: NCBI:txid357276